Protein AF-A0A819P0P1-F1 (afdb_monomer)

Sequence (85 aa):
MFRNLIQRCSTIGTIKTYSYPSLFHCSQSLKCISKHRLSDSSNDCNYGEDESFSVCQLNDSNRFVCSSKPNKCLSIVALENKIND

Mean predicted aligned error: 10.04 Å

Secondary structure (DSSP, 8-state):
--HHHHTTEEE----------SEEE-TTSS-EEEGGGTTSSS--STT-GGGSGGGTTS--SSEEEETTEEEEEEEHHHHHHTT--

InterPro domains:
  IPR002172 Low-density lipoprotein (LDL) receptor class A repeat [PS50068] (8-57)
  IPR036055 LDL receptor-like superfamily [G3DSA:4.10.400.10] (19-61)
  IPR036055 LDL receptor-like superfamily [SSF57424] (18-56)

Organism: NCBI:txid433720

Solvent-accessible surface area (backbone atoms only — not comparable to full-atom values): 5250 Å² total; per-residue (Å²): 137,61,69,75,69,48,72,54,34,46,72,64,41,69,98,63,98,62,93,64,72,67,56,42,71,34,91,92,54,94,50,66,44,51,38,82,50,43,37,49,89,48,70,82,31,100,82,33,62,36,52,34,62,83,42,47,75,74,31,58,78,64,29,32,36,28,78,92,42,74,83,42,62,40,26,61,68,47,56,57,61,65,72,79,114

Structure (mmCIF, N/CA/C/O backbone):
data_AF-A0A819P0P1-F1
#
_entry.id   AF-A0A819P0P1-F1
#
loop_
_atom_site.group_PDB
_atom_site.id
_atom_site.type_symbol
_atom_site.label_atom_id
_atom_site.label_alt_id
_atom_site.label_comp_id
_atom_site.label_asym_id
_atom_site.label_entity_id
_atom_site.label_seq_id
_atom_site.pdbx_PDB_ins_code
_atom_site.Cartn_x
_atom_site.Cartn_y
_atom_site.Cartn_z
_atom_site.occupancy
_atom_site.B_iso_or_equiv
_atom_site.auth_seq_id
_atom_site.auth_comp_id
_atom_site.auth_asym_id
_atom_site.auth_atom_id
_atom_site.pdbx_PDB_model_num
ATOM 1 N N . MET A 1 1 ? 15.857 -15.495 -12.324 1.00 47.66 1 MET A N 1
ATOM 2 C CA . MET A 1 1 ? 15.351 -14.726 -13.484 1.00 47.66 1 MET A CA 1
ATOM 3 C C . MET A 1 1 ? 14.585 -13.437 -13.091 1.00 47.66 1 MET A C 1
ATOM 5 O O . MET A 1 1 ? 14.012 -12.802 -13.958 1.00 47.66 1 MET A O 1
ATOM 9 N N . PHE A 1 2 ? 14.628 -12.983 -11.823 1.00 47.75 2 PHE A N 1
ATOM 10 C CA . PHE A 1 2 ? 13.902 -11.789 -11.330 1.00 47.75 2 PHE A CA 1
ATOM 11 C C . PHE A 1 2 ? 14.651 -10.446 -11.427 1.00 47.75 2 PHE A C 1
ATOM 13 O O . PHE A 1 2 ? 14.025 -9.388 -11.419 1.00 47.75 2 PHE A O 1
ATOM 20 N N . ARG A 1 3 ? 15.991 -10.463 -11.518 1.00 47.81 3 ARG A N 1
ATOM 21 C CA . ARG A 1 3 ? 16.819 -9.241 -11.442 1.00 47.81 3 ARG A CA 1
ATOM 22 C C . ARG A 1 3 ? 16.511 -8.213 -12.538 1.00 47.81 3 ARG A C 1
ATOM 24 O O . ARG A 1 3 ? 16.581 -7.023 -12.262 1.00 47.81 3 ARG A O 1
ATOM 31 N N . ASN A 1 4 ? 16.121 -8.655 -13.735 1.00 49.88 4 ASN A N 1
ATOM 32 C CA . ASN A 1 4 ? 15.886 -7.754 -14.869 1.00 49.88 4 ASN A CA 1
ATOM 33 C C . ASN A 1 4 ? 14.517 -7.055 -14.823 1.00 49.88 4 ASN A C 1
ATOM 35 O O . ASN A 1 4 ? 14.388 -5.955 -15.353 1.00 49.88 4 ASN A O 1
ATOM 39 N N . LEU A 1 5 ? 13.501 -7.654 -14.181 1.00 54.00 5 LEU A N 1
ATOM 40 C CA . LEU A 1 5 ? 12.174 -7.034 -14.066 1.00 54.00 5 LEU A CA 1
ATOM 41 C C . LEU A 1 5 ? 12.174 -5.936 -12.995 1.00 54.00 5 LEU A C 1
ATOM 43 O O . LEU A 1 5 ? 11.636 -4.859 -13.223 1.00 54.00 5 LEU A O 1
ATOM 47 N N . ILE A 1 6 ? 12.838 -6.197 -11.864 1.00 54.25 6 ILE A N 1
ATOM 48 C CA . ILE A 1 6 ? 12.920 -5.287 -10.710 1.00 54.25 6 ILE A CA 1
ATOM 49 C C . ILE A 1 6 ? 13.937 -4.158 -10.957 1.00 54.25 6 ILE A C 1
ATOM 51 O O . ILE A 1 6 ? 13.848 -3.111 -10.333 1.00 54.25 6 ILE A O 1
ATOM 55 N N . GLN A 1 7 ? 14.859 -4.303 -11.918 1.00 58.28 7 GLN A N 1
ATOM 56 C CA . GLN A 1 7 ? 15.862 -3.276 -12.248 1.00 58.28 7 GLN A CA 1
ATOM 57 C C . GLN A 1 7 ? 15.259 -1.919 -12.651 1.00 58.28 7 GLN A C 1
ATOM 59 O O . GLN A 1 7 ? 15.925 -0.893 -12.545 1.00 58.28 7 GLN A O 1
ATOM 64 N N . ARG A 1 8 ? 14.006 -1.913 -13.126 1.00 64.31 8 ARG A N 1
ATOM 65 C CA . ARG A 1 8 ? 13.238 -0.704 -13.471 1.00 64.31 8 ARG A CA 1
ATOM 66 C C . ARG A 1 8 ? 12.096 -0.430 -12.490 1.00 64.31 8 ARG A C 1
ATOM 68 O O . ARG A 1 8 ? 11.151 0.279 -12.837 1.00 64.31 8 ARG A O 1
ATOM 75 N N . CYS A 1 9 ? 12.143 -1.039 -11.309 1.00 66.94 9 CYS A N 1
ATOM 76 C CA . CYS A 1 9 ? 11.153 -0.861 -10.264 1.00 66.94 9 CYS A CA 1
ATOM 77 C C . CYS A 1 9 ? 11.819 -0.336 -8.998 1.00 66.94 9 CYS A C 1
ATOM 79 O O . CYS A 1 9 ? 12.895 -0.782 -8.610 1.00 66.94 9 CYS A O 1
ATOM 81 N N . SER A 1 10 ? 11.150 0.605 -8.350 1.00 67.75 10 SER A N 1
ATOM 82 C CA . SER A 1 10 ? 11.598 1.190 -7.095 1.00 67.75 10 SER A CA 1
ATOM 83 C C . SER A 1 10 ? 10.734 0.655 -5.963 1.00 67.75 10 SER A C 1
ATOM 85 O O . SER A 1 10 ? 9.513 0.532 -6.111 1.00 67.75 10 SER A O 1
ATOM 87 N N . THR A 1 11 ? 11.358 0.333 -4.830 1.00 63.56 11 THR A N 1
ATOM 88 C CA . THR A 1 11 ? 10.629 0.120 -3.576 1.00 63.56 11 THR A CA 1
ATOM 89 C C . THR A 1 11 ? 9.934 1.416 -3.193 1.00 63.56 11 THR A C 1
ATOM 91 O O . THR A 1 11 ? 10.539 2.485 -3.255 1.00 63.56 11 THR A O 1
ATOM 94 N N . ILE A 1 12 ? 8.671 1.324 -2.801 1.00 64.19 12 ILE A N 1
ATOM 95 C CA . ILE A 1 12 ? 7.865 2.505 -2.460 1.00 64.19 12 ILE A CA 1
ATOM 96 C C . ILE A 1 12 ? 7.984 2.843 -0.970 1.00 64.19 12 ILE A C 1
ATOM 98 O O . ILE A 1 12 ? 7.753 3.982 -0.576 1.00 64.19 12 ILE A O 1
ATOM 102 N N . GLY A 1 13 ? 8.420 1.878 -0.156 1.00 56.50 13 GLY A N 1
ATOM 103 C CA . GLY A 1 13 ? 8.631 2.074 1.270 1.00 56.50 13 GLY A CA 1
ATOM 104 C C . GLY A 1 13 ? 9.808 3.002 1.546 1.00 56.50 13 GLY A C 1
ATOM 105 O O . GLY A 1 13 ? 10.954 2.707 1.199 1.00 56.50 13 GLY A O 1
ATOM 106 N N . THR A 1 14 ? 9.538 4.124 2.207 1.00 49.00 14 THR A N 1
ATOM 107 C CA . THR A 1 14 ? 10.594 4.872 2.895 1.00 49.00 14 THR A CA 1
ATOM 108 C C . THR A 1 14 ? 10.990 4.092 4.142 1.00 49.00 14 THR A C 1
ATOM 110 O O . THR A 1 14 ? 10.114 3.587 4.838 1.00 49.00 14 THR A O 1
ATOM 113 N N . ILE A 1 15 ? 12.286 4.014 4.462 1.00 52.72 15 ILE A N 1
ATOM 114 C CA . ILE A 1 15 ? 12.758 3.542 5.771 1.00 52.72 15 ILE A CA 1
ATOM 115 C C . ILE A 1 15 ? 12.206 4.519 6.821 1.00 52.72 15 ILE A C 1
ATOM 117 O O . ILE A 1 15 ? 12.832 5.527 7.137 1.00 52.72 15 ILE A O 1
ATOM 121 N N . LYS A 1 16 ? 10.990 4.285 7.308 1.00 48.91 16 LYS A N 1
ATOM 122 C CA . LYS A 1 16 ? 10.373 5.067 8.374 1.00 48.91 16 LYS A CA 1
ATOM 123 C C . LYS A 1 1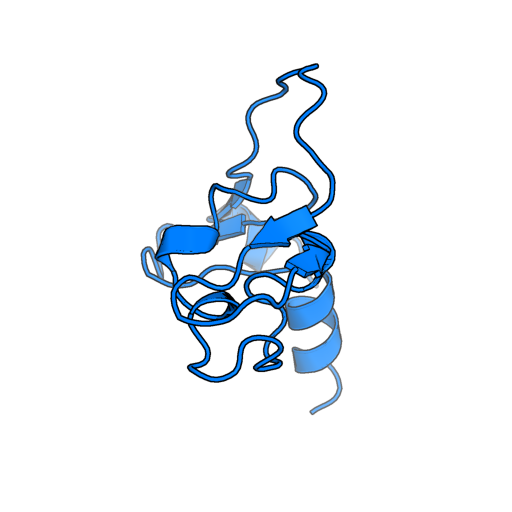6 ? 10.022 4.126 9.507 1.00 48.91 16 LYS A C 1
ATOM 125 O O . LYS A 1 16 ? 9.080 3.348 9.441 1.00 48.91 16 LYS A O 1
ATOM 130 N N . THR A 1 17 ? 10.805 4.241 10.571 1.00 51.66 17 THR A N 1
ATOM 131 C CA . THR A 1 17 ? 10.618 3.612 11.879 1.00 51.66 17 THR A CA 1
ATOM 132 C C . THR A 1 17 ? 9.441 4.244 12.627 1.00 51.66 17 THR A C 1
ATOM 134 O O . THR A 1 17 ? 9.603 4.758 13.732 1.00 51.66 17 THR A O 1
ATOM 137 N N . TYR A 1 18 ? 8.257 4.267 12.019 1.00 50.62 18 TYR A N 1
ATOM 138 C CA . TYR A 1 18 ? 7.039 4.676 12.703 1.00 50.62 18 TYR A CA 1
ATOM 139 C C . TYR A 1 18 ? 6.128 3.473 12.880 1.00 50.62 18 TYR A C 1
ATOM 141 O O . TYR A 1 18 ? 5.899 2.702 11.951 1.00 50.62 18 TYR A O 1
ATOM 149 N N . SER A 1 19 ? 5.630 3.340 14.111 1.00 54.69 19 SER A N 1
ATOM 150 C CA . SER A 1 19 ? 4.601 2.396 14.542 1.00 54.69 19 SER A CA 1
ATOM 151 C C . SER A 1 19 ? 3.286 2.712 13.824 1.00 54.69 19 SER A C 1
ATOM 153 O O . SER A 1 19 ? 2.344 3.253 14.399 1.00 54.69 19 SER A O 1
ATOM 155 N N . TYR A 1 20 ? 3.237 2.475 12.516 1.00 56.38 20 TYR A N 1
ATOM 156 C CA . TYR A 1 20 ? 1.977 2.479 11.804 1.00 56.38 20 TYR A CA 1
ATOM 157 C C . TYR A 1 20 ? 1.199 1.239 12.248 1.00 56.38 20 TYR A C 1
ATOM 159 O O . TYR A 1 20 ? 1.784 0.153 12.307 1.00 56.38 20 TYR A O 1
ATOM 167 N N . PRO A 1 21 ? -0.108 1.359 12.541 1.00 63.69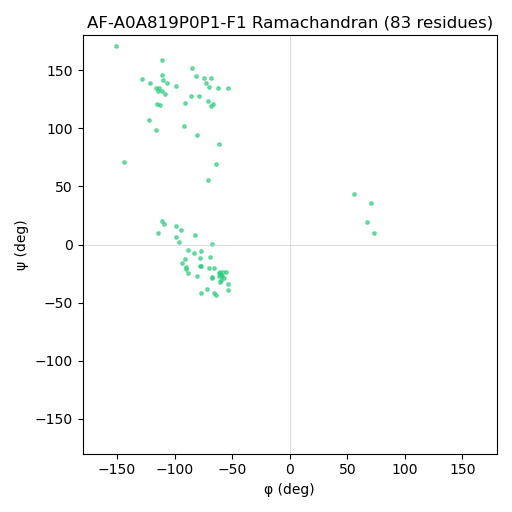 21 PRO A N 1
ATOM 168 C CA . PRO A 1 21 ? -0.928 0.188 12.800 1.00 63.69 21 PRO A CA 1
ATOM 169 C C . PRO A 1 21 ? -0.781 -0.793 11.632 1.00 63.69 21 PRO A C 1
ATOM 171 O O . PRO A 1 21 ? -0.822 -0.407 10.461 1.00 63.69 21 PRO A O 1
ATOM 174 N N . SER A 1 22 ? -0.601 -2.074 11.956 1.00 78.31 22 SER A N 1
ATOM 175 C CA . SER A 1 22 ? -0.486 -3.180 10.992 1.00 78.31 22 SER A CA 1
ATOM 176 C C . SER A 1 22 ? -1.788 -3.448 10.228 1.00 78.31 22 SER A C 1
ATOM 178 O O . SER A 1 22 ? -1.839 -4.347 9.383 1.00 78.31 22 SER A O 1
ATOM 180 N N . LEU A 1 23 ? -2.827 -2.667 10.526 1.00 86.19 23 LEU A N 1
ATOM 181 C CA . LEU A 1 23 ? -4.168 -2.758 9.987 1.00 86.19 23 LEU A CA 1
ATOM 182 C C . LEU A 1 23 ? -4.483 -1.565 9.076 1.00 86.19 23 LEU A C 1
ATOM 184 O O . LEU A 1 23 ? -4.057 -0.434 9.315 1.00 86.19 23 LEU A O 1
ATOM 188 N N . PHE A 1 24 ? -5.262 -1.843 8.043 1.00 87.88 24 PHE A N 1
ATOM 189 C CA . PHE A 1 24 ? -5.895 -0.909 7.129 1.00 87.88 24 PHE A CA 1
ATOM 190 C C . PHE A 1 24 ? -7.409 -1.005 7.314 1.00 87.88 24 PHE A C 1
ATOM 192 O O . PHE A 1 24 ? -7.959 -2.104 7.359 1.00 87.88 24 PHE A O 1
ATOM 199 N N . HIS A 1 25 ? -8.075 0.139 7.437 1.00 91.56 25 HIS A N 1
ATOM 200 C CA . HIS A 1 25 ? -9.525 0.214 7.586 1.00 91.56 25 HIS A CA 1
ATOM 201 C C . HIS A 1 25 ? -10.186 0.327 6.209 1.00 91.56 25 HIS A C 1
ATOM 203 O O . HIS A 1 25 ? -9.918 1.280 5.477 1.00 91.56 25 HIS A O 1
ATOM 209 N N . CYS A 1 26 ? -11.069 -0.614 5.876 1.00 92.50 26 CYS A N 1
ATOM 210 C CA . CYS A 1 26 ? -11.864 -0.564 4.654 1.00 92.50 26 CYS A CA 1
ATOM 211 C C . CYS A 1 26 ? -12.850 0.609 4.738 1.00 92.50 26 CYS A C 1
ATOM 213 O O . CYS A 1 26 ? -13.684 0.677 5.635 1.00 92.50 26 CYS A O 1
ATOM 215 N N . SER A 1 27 ? -12.756 1.544 3.801 1.00 89.06 27 SER A N 1
ATOM 216 C CA . SER A 1 27 ? -13.434 2.845 3.817 1.00 89.06 27 SER A CA 1
ATOM 217 C C . SER A 1 27 ? -14.954 2.792 4.015 1.00 89.06 27 SER A C 1
ATOM 219 O O . SER A 1 27 ? -15.514 3.673 4.662 1.00 89.06 27 SER A O 1
ATOM 221 N N . GLN A 1 28 ? -15.619 1.763 3.487 1.00 88.19 28 GLN A N 1
ATOM 222 C CA . GLN A 1 28 ? -17.082 1.639 3.495 1.00 88.19 28 GLN A CA 1
ATOM 223 C C . GLN A 1 28 ? -17.590 0.518 4.414 1.00 88.19 28 GLN A C 1
ATOM 225 O O . GLN A 1 28 ? -18.698 0.008 4.243 1.00 88.19 28 GLN A O 1
ATOM 230 N N . SER A 1 29 ? -16.782 0.079 5.377 1.00 88.31 29 SER A N 1
ATOM 231 C CA . SER A 1 29 ? -17.189 -0.949 6.335 1.00 88.31 29 SER A CA 1
ATOM 232 C C . SER A 1 29 ? -16.470 -0.773 7.669 1.00 88.31 29 SER A C 1
ATOM 234 O O . SER A 1 29 ? -15.521 -0.013 7.764 1.00 88.31 29 SER A O 1
ATOM 236 N N . LEU A 1 30 ? -16.878 -1.527 8.690 1.00 90.88 30 LEU A N 1
ATOM 237 C CA . LEU A 1 30 ? -16.141 -1.620 9.958 1.00 90.88 30 LEU A CA 1
ATOM 238 C C . LEU A 1 30 ? -14.977 -2.630 9.893 1.00 90.88 30 LEU A C 1
ATOM 240 O O . LEU A 1 30 ? -14.395 -2.982 10.918 1.00 90.88 30 LEU A O 1
ATOM 244 N N . LYS A 1 31 ? -14.672 -3.162 8.702 1.00 92.19 31 LYS A N 1
ATOM 245 C CA . LYS A 1 31 ? -13.643 -4.182 8.511 1.00 92.19 31 LYS A CA 1
ATOM 246 C C . LYS A 1 31 ? -12.264 -3.531 8.520 1.00 92.19 31 LYS A C 1
ATOM 248 O O . LYS A 1 31 ? -11.982 -2.625 7.740 1.00 92.19 31 LYS A O 1
ATOM 253 N N . CYS A 1 32 ? -11.387 -4.068 9.357 1.00 91.62 32 CYS A N 1
ATOM 254 C CA . CYS A 1 32 ? -9.959 -3.803 9.297 1.00 91.62 32 CYS A CA 1
ATOM 255 C C . CYS A 1 32 ? -9.251 -5.052 8.779 1.00 91.62 32 CYS A C 1
ATOM 257 O O . CYS A 1 32 ? -9.451 -6.146 9.305 1.00 91.62 32 CYS A O 1
ATOM 259 N N . ILE A 1 33 ? -8.410 -4.884 7.770 1.00 89.38 33 ILE A N 1
ATOM 260 C CA . ILE A 1 33 ? -7.577 -5.946 7.207 1.00 89.38 33 ILE A CA 1
ATOM 261 C C . ILE A 1 33 ? -6.125 -5.663 7.544 1.00 89.38 33 ILE A C 1
ATOM 263 O O . ILE A 1 33 ? -5.752 -4.530 7.833 1.00 89.38 33 ILE A O 1
ATOM 267 N N . SER A 1 34 ? -5.270 -6.675 7.517 1.00 87.56 34 SER A N 1
ATOM 268 C CA . SER A 1 34 ? -3.849 -6.407 7.694 1.00 87.56 34 SER A CA 1
ATOM 269 C C . SER A 1 34 ? -3.260 -5.775 6.437 1.00 87.56 34 SER A C 1
ATOM 271 O O . SER A 1 34 ? -3.591 -6.173 5.326 1.00 87.56 34 SER A O 1
ATOM 273 N N . LYS A 1 35 ? -2.324 -4.837 6.603 1.00 82.94 35 LYS A N 1
ATOM 274 C CA . LYS A 1 35 ? -1.652 -4.153 5.490 1.00 82.94 3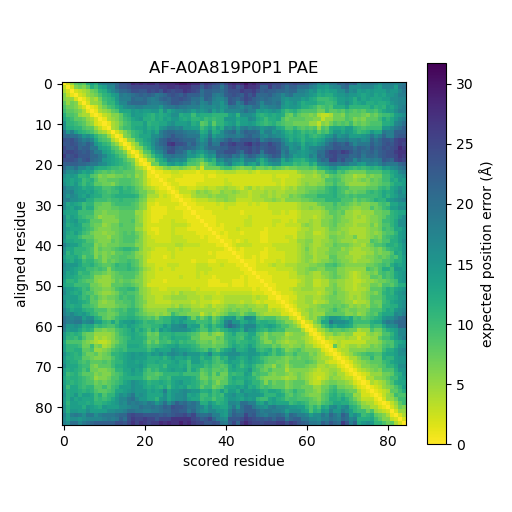5 LYS A CA 1
ATOM 275 C C . LYS A 1 35 ? -0.983 -5.103 4.490 1.00 82.94 35 LYS A C 1
ATOM 277 O O . LYS A 1 35 ? -0.818 -4.725 3.335 1.00 82.94 35 LYS A O 1
ATOM 282 N N . HIS A 1 36 ? -0.629 -6.332 4.890 1.00 80.50 36 HI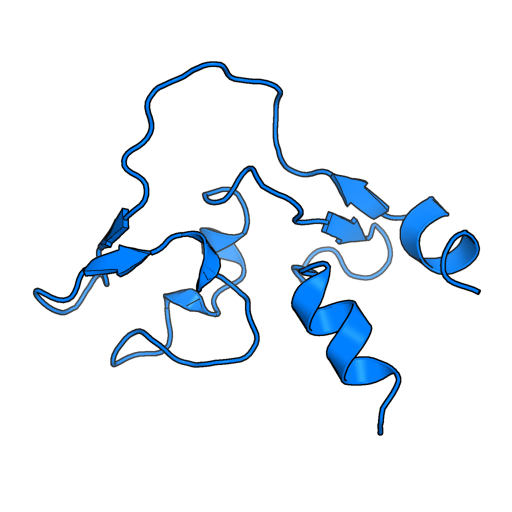S A N 1
ATOM 283 C CA . HIS A 1 36 ? -0.089 -7.340 3.967 1.00 80.50 36 HIS A CA 1
ATOM 284 C C . HIS A 1 36 ? -1.064 -7.737 2.851 1.00 80.50 36 HIS A C 1
ATOM 286 O O . HIS A 1 36 ? -0.588 -8.152 1.795 1.00 80.50 36 HIS A O 1
ATOM 292 N N . ARG A 1 37 ? -2.373 -7.565 3.087 1.00 85.38 37 ARG A N 1
ATOM 293 C CA . ARG A 1 37 ? -3.463 -7.797 2.132 1.00 85.38 37 ARG A CA 1
ATOM 294 C C . ARG A 1 37 ? -3.638 -6.679 1.113 1.00 85.38 37 ARG A C 1
ATOM 296 O O . ARG A 1 37 ? -4.326 -6.860 0.137 1.00 85.38 37 ARG A O 1
ATOM 303 N N . LEU A 1 38 ? -2.991 -5.527 1.300 1.00 85.00 38 LEU A N 1
ATOM 304 C CA . LEU A 1 38 ? -3.109 -4.431 0.338 1.00 85.00 38 LEU A CA 1
ATOM 305 C C . LEU A 1 38 ? -2.383 -4.770 -0.965 1.00 85.00 38 LEU A C 1
ATOM 307 O O . LEU A 1 38 ? -1.161 -4.987 -0.953 1.00 85.00 38 LEU A O 1
ATOM 311 N N . SER A 1 39 ? -3.098 -4.730 -2.084 1.00 83.12 39 SER A N 1
ATOM 312 C CA . SER A 1 39 ? -2.587 -5.031 -3.422 1.00 83.12 39 SER A CA 1
ATOM 313 C C . SER A 1 39 ? -1.950 -6.423 -3.496 1.00 83.12 39 SER A C 1
ATOM 315 O O . SER A 1 39 ? -0.830 -6.577 -4.005 1.00 83.12 39 SER A O 1
ATOM 317 N N . ASP A 1 40 ? -2.601 -7.424 -2.905 1.00 80.69 40 ASP A N 1
ATOM 318 C CA . ASP A 1 40 ? -2.157 -8.822 -2.911 1.00 80.69 40 ASP A CA 1
ATOM 319 C C . ASP A 1 40 ? -2.869 -9.688 -3.971 1.00 80.69 40 ASP A C 1
ATOM 321 O O . ASP A 1 40 ? -2.571 -10.876 -4.094 1.00 80.69 40 ASP A O 1
ATOM 325 N N . SER A 1 41 ? -3.680 -9.065 -4.834 1.00 82.88 41 SER A N 1
ATOM 326 C CA . SER A 1 41 ? -4.548 -9.681 -5.850 1.00 82.88 41 SER A CA 1
ATOM 327 C C . SER A 1 41 ? -5.793 -10.388 -5.298 1.00 82.88 41 SER A C 1
ATOM 329 O O . SER A 1 41 ? -6.480 -11.066 -6.066 1.00 82.88 41 SER A O 1
ATOM 331 N N . SER A 1 42 ? -6.111 -10.222 -4.013 1.00 86.00 42 SER A N 1
ATOM 332 C CA . SER A 1 42 ? -7.353 -10.657 -3.375 1.00 86.00 42 SER A CA 1
ATOM 333 C C . SER A 1 42 ? -8.159 -9.437 -2.925 1.00 86.00 42 SER A C 1
ATOM 335 O O . SER A 1 42 ? -7.622 -8.515 -2.338 1.00 86.00 42 SER A O 1
ATOM 337 N N . ASN A 1 43 ? -9.467 -9.429 -3.194 1.00 91.88 43 ASN A N 1
ATOM 338 C CA . ASN A 1 43 ? -10.354 -8.404 -2.639 1.00 91.88 43 ASN A CA 1
ATOM 339 C C . ASN A 1 43 ? -10.707 -8.781 -1.194 1.00 91.88 43 ASN A C 1
ATOM 341 O O . ASN A 1 43 ? -11.660 -9.528 -0.949 1.00 91.88 43 ASN A O 1
ATOM 345 N N . ASP A 1 44 ? -9.952 -8.262 -0.233 1.00 91.12 44 ASP A N 1
ATOM 346 C CA . ASP A 1 44 ? -10.196 -8.427 1.192 1.00 91.12 44 ASP A CA 1
ATOM 347 C C . ASP A 1 44 ? -11.138 -7.346 1.748 1.00 91.12 44 ASP A C 1
ATOM 349 O O . ASP A 1 44 ? -11.832 -7.611 2.735 1.00 91.12 44 ASP A O 1
ATOM 353 N N . CYS A 1 45 ? -11.253 -6.162 1.143 1.00 92.50 45 CYS A N 1
ATOM 354 C CA . CYS A 1 45 ? -12.337 -5.228 1.461 1.00 92.50 45 CYS A CA 1
ATOM 355 C C . CYS A 1 45 ? -13.609 -5.530 0.657 1.00 92.50 45 CYS A C 1
ATOM 357 O O . CYS A 1 45 ? -13.569 -6.029 -0.466 1.00 92.50 45 CYS A O 1
ATOM 359 N N . ASN A 1 46 ? -14.770 -5.176 1.221 1.00 90.75 46 ASN A N 1
ATOM 360 C CA . ASN A 1 46 ? -16.074 -5.435 0.593 1.00 90.75 46 ASN A CA 1
ATOM 361 C C . ASN A 1 46 ? -16.225 -4.778 -0.790 1.00 90.75 46 ASN A C 1
ATOM 363 O O . ASN A 1 46 ? -16.993 -5.276 -1.609 1.00 90.75 46 ASN A O 1
ATOM 367 N N . TYR A 1 47 ? -15.512 -3.674 -1.037 1.00 90.19 47 TYR A N 1
ATOM 368 C CA . TYR A 1 47 ? -15.551 -2.937 -2.299 1.00 90.19 47 TYR A CA 1
ATOM 369 C C . TYR A 1 47 ? -14.215 -2.983 -3.058 1.00 90.19 47 TYR A C 1
ATOM 371 O O . TYR A 1 47 ? -14.064 -2.284 -4.059 1.00 90.19 47 TYR A O 1
ATOM 379 N N . GLY A 1 48 ? -13.262 -3.816 -2.619 1.00 90.50 48 GLY A N 1
ATOM 380 C CA . GLY A 1 48 ? -11.965 -4.001 -3.280 1.00 90.50 48 GLY A CA 1
ATOM 381 C C . GLY A 1 48 ? -11.042 -2.780 -3.230 1.00 90.50 48 GLY A C 1
ATOM 382 O O . GLY A 1 48 ? -10.127 -2.661 -4.045 1.00 90.50 48 GLY A O 1
ATOM 383 N N . GLU A 1 49 ? -11.268 -1.827 -2.319 1.00 90.75 49 GLU A N 1
ATOM 384 C CA . GLU A 1 49 ? -10.413 -0.639 -2.200 1.00 90.75 49 GLU A CA 1
ATOM 385 C C . GLU A 1 49 ? -8.977 -0.958 -1.750 1.00 90.75 49 GLU A C 1
ATOM 387 O O . GLU A 1 49 ? -8.064 -0.164 -1.970 1.00 90.75 49 GLU A O 1
ATOM 392 N N . ASP A 1 50 ? -8.771 -2.121 -1.143 1.00 89.19 50 ASP A N 1
ATOM 393 C CA . ASP A 1 50 ? -7.479 -2.690 -0.776 1.00 89.19 50 ASP A CA 1
ATOM 394 C C . ASP A 1 50 ? -6.644 -3.138 -1.980 1.00 89.19 50 ASP A C 1
ATOM 396 O O . ASP A 1 50 ? -5.418 -3.172 -1.897 1.00 89.19 50 ASP A O 1
ATOM 400 N N . GLU A 1 51 ? -7.278 -3.353 -3.130 1.00 87.00 51 GLU A N 1
ATOM 401 C CA . GLU A 1 51 ? -6.610 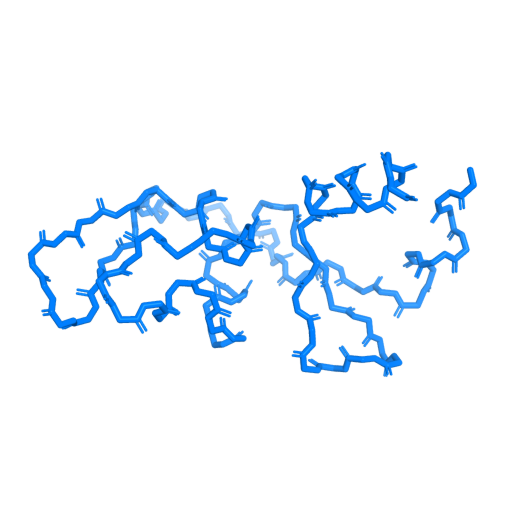-3.649 -4.400 1.00 87.00 51 GLU A CA 1
ATOM 402 C C . GLU A 1 51 ? -6.418 -2.399 -5.275 1.00 87.00 51 GLU A C 1
ATOM 404 O O . GLU A 1 51 ? -5.866 -2.455 -6.378 1.00 87.00 51 GLU A O 1
ATOM 409 N N . SER A 1 52 ? -6.822 -1.228 -4.770 1.00 87.00 52 SER A N 1
ATOM 410 C CA . SER A 1 52 ? -6.575 0.054 -5.424 1.00 87.00 52 SER A CA 1
ATOM 411 C C . SER A 1 52 ? -5.089 0.413 -5.422 1.00 87.00 52 SER A C 1
ATOM 413 O O . SER A 1 52 ? -4.376 0.277 -4.429 1.00 87.00 52 SER A O 1
ATOM 415 N N . PHE A 1 53 ? -4.627 1.038 -6.505 1.00 79.88 53 PHE A N 1
ATOM 416 C CA . PHE A 1 53 ? -3.276 1.592 -6.566 1.00 79.88 53 PHE A CA 1
ATOM 417 C C . PHE A 1 53 ? -2.987 2.613 -5.446 1.00 79.88 53 PHE A C 1
ATOM 419 O O . PHE A 1 53 ? -1.849 2.735 -4.993 1.00 79.88 53 PHE A O 1
ATOM 426 N N . SER A 1 54 ? -4.012 3.319 -4.953 1.00 80.25 54 SER A N 1
ATOM 427 C CA . SER A 1 54 ? -3.870 4.334 -3.900 1.00 80.25 54 SER A CA 1
ATOM 428 C C . SER A 1 54 ? -3.341 3.777 -2.578 1.00 80.25 54 SER A C 1
ATOM 430 O O . SER A 1 54 ? -2.707 4.511 -1.823 1.00 80.25 54 SER A O 1
ATOM 432 N N . VAL A 1 55 ? -3.573 2.492 -2.285 1.00 80.62 55 VAL A N 1
ATOM 433 C CA . VAL A 1 55 ? -3.124 1.874 -1.028 1.00 80.62 55 VAL A CA 1
ATOM 434 C C . VAL A 1 55 ? -1.710 1.295 -1.113 1.00 80.62 55 VAL A C 1
ATOM 436 O O . VAL A 1 55 ? -1.138 0.902 -0.098 1.00 80.62 55 VAL A O 1
ATOM 439 N N . CYS A 1 56 ? -1.098 1.317 -2.301 1.00 76.12 56 CYS A N 1
ATOM 440 C CA . CYS A 1 56 ? 0.243 0.790 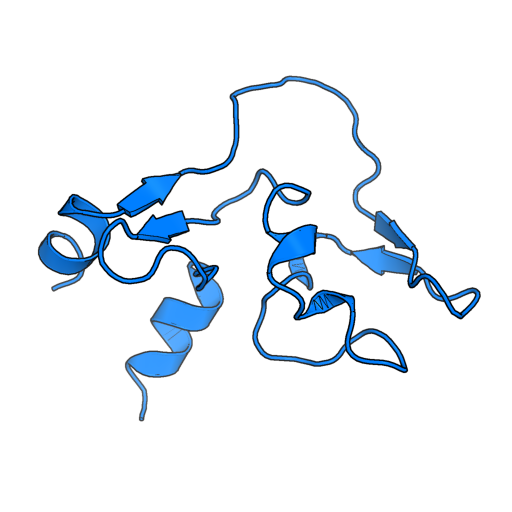-2.552 1.00 76.12 56 CYS A CA 1
ATOM 441 C C . CYS A 1 56 ? 1.330 1.471 -1.699 1.00 76.12 56 CYS A C 1
ATOM 443 O O . CYS A 1 56 ? 2.314 0.843 -1.321 1.00 76.12 56 CYS A O 1
ATOM 445 N N . GLN A 1 57 ? 1.135 2.749 -1.358 1.00 72.56 57 GLN A N 1
ATOM 446 C CA . GLN A 1 57 ? 2.045 3.523 -0.504 1.00 72.56 57 GLN A CA 1
ATOM 447 C C . GLN A 1 57 ? 1.807 3.307 0.998 1.00 72.56 57 GLN A C 1
ATOM 449 O O . GLN A 1 57 ? 2.563 3.816 1.817 1.00 72.56 57 GLN A O 1
ATOM 454 N N . LEU A 1 58 ? 0.747 2.589 1.382 1.00 73.75 58 LEU A N 1
ATOM 455 C CA . LEU A 1 58 ? 0.362 2.406 2.786 1.00 73.75 58 LEU A CA 1
ATOM 456 C C . LEU A 1 58 ? 0.996 1.161 3.420 1.00 73.75 58 LEU A C 1
ATOM 458 O O . LEU A 1 58 ? 0.941 1.014 4.648 1.00 73.75 58 LEU A O 1
ATOM 462 N N . ASN A 1 59 ? 1.587 0.282 2.604 1.00 68.12 59 ASN A N 1
ATOM 463 C CA . ASN A 1 59 ? 2.343 -0.883 3.043 1.00 68.12 59 ASN A CA 1
ATOM 464 C C . ASN A 1 59 ? 3.815 -0.767 2.614 1.00 68.12 59 ASN A C 1
ATOM 466 O O . ASN A 1 59 ? 4.187 -1.113 1.494 1.00 68.12 59 ASN A O 1
ATOM 470 N N . ASP A 1 60 ? 4.654 -0.327 3.552 1.00 62.38 60 ASP A N 1
ATOM 471 C CA . ASP A 1 60 ? 6.098 -0.149 3.356 1.00 62.38 60 ASP A CA 1
ATOM 472 C C . ASP A 1 60 ? 6.867 -1.474 3.200 1.00 62.38 60 ASP A C 1
ATOM 474 O O . ASP A 1 60 ? 8.037 -1.486 2.815 1.00 62.38 60 ASP A O 1
ATOM 478 N N . SER A 1 61 ? 6.219 -2.610 3.472 1.00 60.94 61 SER A N 1
ATOM 479 C CA . SER A 1 61 ? 6.856 -3.923 3.453 1.00 60.94 61 SER A CA 1
ATOM 480 C C . SER A 1 61 ? 6.698 -4.550 2.066 1.00 60.94 61 SER A C 1
ATOM 482 O O . SER A 1 61 ? 5.653 -5.112 1.738 1.00 60.94 61 SER A O 1
ATOM 484 N N . ASN A 1 62 ? 7.755 -4.516 1.252 1.00 64.50 62 ASN A N 1
ATOM 485 C CA . ASN A 1 62 ? 7.895 -5.373 0.062 1.00 64.50 62 ASN A CA 1
ATOM 486 C C . ASN A 1 62 ? 6.965 -5.051 -1.129 1.00 64.50 62 ASN A C 1
ATOM 488 O O . ASN A 1 62 ? 6.518 -5.964 -1.833 1.00 64.50 62 ASN A O 1
ATOM 492 N N . ARG A 1 63 ? 6.667 -3.768 -1.368 1.00 73.50 63 ARG A N 1
ATOM 493 C CA . ARG A 1 63 ? 5.924 -3.304 -2.554 1.00 73.50 63 ARG A CA 1
ATOM 494 C C . ARG A 1 63 ? 6.820 -2.516 -3.512 1.00 73.50 63 ARG A C 1
ATOM 496 O O . ARG A 1 63 ? 7.665 -1.723 -3.087 1.00 73.50 63 ARG A O 1
ATOM 503 N N . PHE A 1 64 ? 6.607 -2.726 -4.810 1.00 73.56 64 PHE A N 1
ATOM 504 C CA . PHE A 1 64 ? 7.372 -2.102 -5.889 1.00 73.56 64 PHE A CA 1
ATOM 505 C C . PHE A 1 64 ? 6.443 -1.454 -6.912 1.00 73.56 64 PHE A C 1
ATOM 507 O O . PHE A 1 64 ? 5.411 -2.022 -7.272 1.00 73.56 64 PHE A O 1
ATOM 514 N N . VAL A 1 65 ? 6.859 -0.303 -7.435 1.00 74.06 65 VAL A N 1
ATOM 515 C CA . VAL A 1 65 ? 6.277 0.307 -8.637 1.00 74.06 65 VAL A CA 1
ATOM 516 C C . VAL A 1 65 ? 7.346 0.354 -9.708 1.00 74.06 65 VAL A C 1
ATOM 518 O O . VAL A 1 65 ? 8.489 0.729 -9.455 1.00 74.06 65 VAL A O 1
ATOM 521 N N . CYS A 1 66 ? 6.967 -0.042 -10.917 1.00 70.06 66 CYS A N 1
ATOM 522 C CA . CYS A 1 66 ? 7.861 -0.059 -12.063 1.00 70.06 66 CYS A CA 1
ATOM 523 C C . CYS A 1 66 ? 7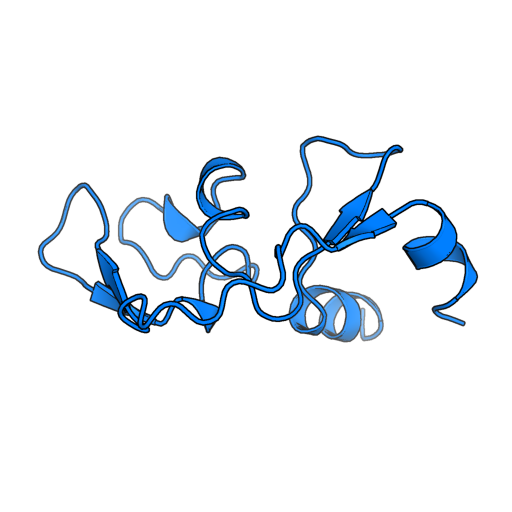.640 1.176 -12.926 1.00 70.06 66 CYS A C 1
ATOM 525 O O . CYS A 1 66 ? 6.500 1.508 -13.247 1.00 70.06 66 CYS A O 1
ATOM 527 N N . SER A 1 67 ? 8.717 1.809 -13.392 1.00 68.75 67 SER 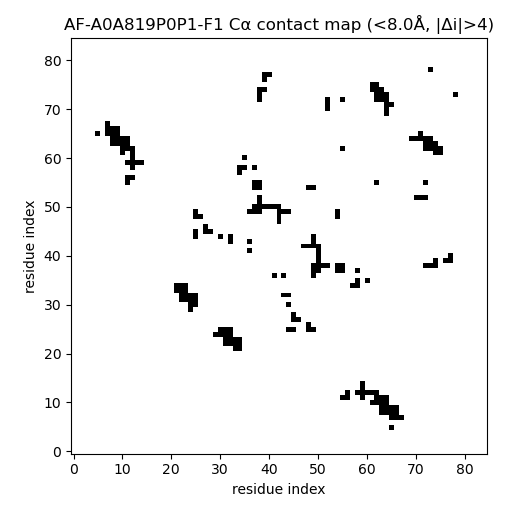A N 1
ATOM 528 C CA . SER A 1 67 ? 8.632 2.984 -14.273 1.00 68.75 67 SER A CA 1
ATOM 529 C C . SER A 1 67 ? 7.885 2.686 -15.578 1.00 68.75 67 SER A C 1
ATOM 531 O O . SER A 1 67 ? 7.290 3.574 -16.173 1.00 68.75 67 SER A O 1
ATOM 533 N N . SER A 1 68 ? 7.880 1.423 -16.016 1.00 69.69 68 SER A N 1
ATOM 534 C CA . SER A 1 68 ? 7.136 0.954 -17.191 1.00 69.69 68 SER A CA 1
ATOM 535 C C . SER A 1 68 ? 5.632 0.782 -16.955 1.00 69.69 68 SER A C 1
ATOM 537 O O . SER A 1 68 ? 4.875 0.694 -17.919 1.00 69.69 68 SER A O 1
ATOM 539 N N . LYS A 1 69 ? 5.190 0.687 -15.695 1.00 71.31 69 LYS A N 1
ATOM 540 C CA . LYS A 1 69 ? 3.788 0.504 -15.295 1.00 71.31 69 LYS A CA 1
ATOM 541 C C . LYS A 1 69 ? 3.529 1.282 -13.999 1.00 71.31 69 LYS A C 1
ATOM 543 O O . LYS A 1 69 ? 3.349 0.659 -12.953 1.00 71.31 69 LYS A O 1
ATOM 548 N N . PRO A 1 70 ? 3.495 2.626 -14.063 1.00 66.69 70 PRO A N 1
ATOM 549 C CA . PRO A 1 70 ? 3.390 3.469 -12.875 1.00 66.69 70 PRO A CA 1
ATOM 550 C C . PRO A 1 70 ? 2.108 3.218 -12.077 1.00 66.69 70 PRO A C 1
ATOM 552 O O . PRO A 1 70 ? 2.117 3.429 -10.879 1.00 66.69 70 PRO A O 1
ATOM 555 N N . ASN A 1 71 ? 1.051 2.696 -12.713 1.00 71.44 71 ASN A N 1
ATOM 556 C CA . ASN A 1 71 ? -0.240 2.404 -12.080 1.00 71.44 71 ASN A CA 1
ATOM 557 C C . ASN A 1 71 ? -0.367 0.951 -11.587 1.00 71.44 71 ASN A C 1
ATOM 559 O O . ASN A 1 71 ? -1.475 0.490 -11.320 1.00 71.44 71 ASN A O 1
ATOM 563 N N . LYS A 1 72 ? 0.730 0.181 -11.538 1.00 72.06 72 LYS A N 1
ATOM 564 C CA . LYS A 1 72 ? 0.719 -1.185 -11.001 1.00 72.06 72 LYS A CA 1
ATOM 565 C C . LYS A 1 72 ? 1.583 -1.276 -9.757 1.00 72.06 72 LYS A C 1
ATOM 567 O O . LYS A 1 72 ? 2.789 -1.050 -9.818 1.00 72.06 72 LYS A O 1
ATOM 572 N N . CYS A 1 73 ? 0.947 -1.670 -8.661 1.00 74.56 73 CYS A N 1
ATOM 573 C CA . CYS A 1 73 ? 1.624 -2.082 -7.446 1.00 74.56 73 CYS A CA 1
ATOM 574 C C . CYS A 1 73 ? 1.981 -3.563 -7.559 1.00 74.56 73 CYS A C 1
ATOM 576 O O . CYS A 1 73 ? 1.120 -4.381 -7.883 1.00 74.56 73 CYS A O 1
ATOM 578 N N . LEU A 1 74 ? 3.241 -3.916 -7.324 1.00 73.00 74 LEU A N 1
ATOM 579 C CA . LEU A 1 74 ? 3.681 -5.305 -7.303 1.00 73.00 74 LEU A CA 1
ATOM 580 C C . LEU A 1 74 ? 4.087 -5.685 -5.884 1.00 73.00 74 LEU A C 1
ATOM 582 O O . LEU A 1 74 ? 5.009 -5.106 -5.309 1.00 73.00 74 LEU A O 1
ATOM 586 N N . SER A 1 75 ? 3.401 -6.683 -5.341 1.00 70.00 75 SER A N 1
ATOM 587 C CA . SER A 1 75 ? 3.835 -7.433 -4.166 1.00 70.00 75 SER A CA 1
ATOM 588 C C . SER A 1 75 ? 4.839 -8.508 -4.577 1.00 70.00 75 SER A C 1
ATOM 590 O O . SER A 1 75 ? 4.673 -9.120 -5.634 1.00 70.00 75 SER A O 1
ATOM 592 N N . ILE A 1 76 ? 5.842 -8.792 -3.735 1.00 66.25 76 ILE A N 1
ATOM 593 C CA . ILE A 1 76 ? 6.696 -9.988 -3.906 1.00 66.25 76 ILE A CA 1
ATOM 594 C C . ILE A 1 76 ? 5.828 -11.251 -3.996 1.00 66.25 76 ILE A C 1
ATOM 596 O O . ILE A 1 76 ? 6.063 -12.092 -4.854 1.00 66.25 76 ILE A O 1
ATOM 600 N N . VAL A 1 77 ? 4.762 -11.323 -3.194 1.00 62.53 77 VAL A N 1
ATOM 601 C CA . VAL A 1 77 ? 3.818 -12.453 -3.183 1.00 62.53 77 VAL A CA 1
ATOM 602 C C . VAL A 1 77 ? 3.075 -12.574 -4.520 1.00 62.53 77 VAL A C 1
ATOM 604 O O . VAL A 1 77 ? 2.975 -13.655 -5.091 1.00 62.53 77 VAL A O 1
ATOM 607 N N . ALA A 1 78 ? 2.609 -11.453 -5.080 1.00 58.72 78 ALA A N 1
ATOM 608 C CA . ALA A 1 78 ? 1.932 -11.447 -6.38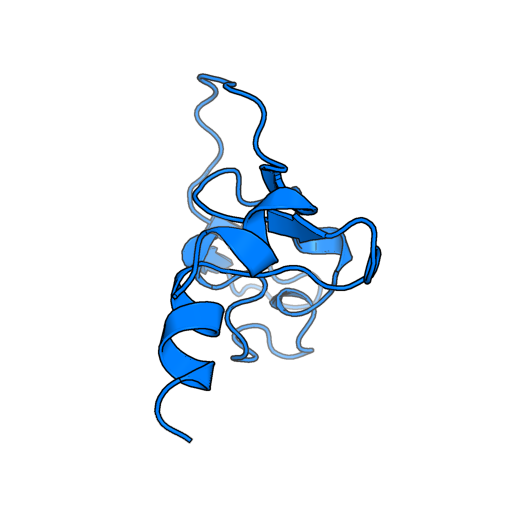2 1.00 58.72 78 ALA A CA 1
ATOM 609 C C . ALA A 1 78 ? 2.886 -11.796 -7.543 1.00 58.72 78 ALA A C 1
ATOM 611 O O . ALA A 1 78 ? 2.466 -12.338 -8.566 1.00 58.72 78 ALA A O 1
ATOM 612 N N . LEU A 1 79 ? 4.175 -11.480 -7.395 1.00 61.56 79 LEU A N 1
ATOM 613 C CA . LEU A 1 79 ? 5.222 -11.847 -8.344 1.00 61.56 79 LEU A CA 1
ATOM 614 C C . LEU A 1 79 ? 5.542 -13.348 -8.309 1.00 61.56 79 LEU A C 1
ATOM 616 O O . LEU A 1 79 ? 5.752 -13.925 -9.372 1.00 61.56 79 LEU A O 1
ATOM 620 N N . GLU A 1 80 ? 5.551 -13.978 -7.134 1.00 58.84 80 GLU A N 1
ATOM 621 C CA . GLU A 1 80 ? 5.719 -15.433 -7.000 1.00 58.84 80 GLU A CA 1
ATOM 622 C C . GLU A 1 80 ? 4.536 -16.200 -7.608 1.00 58.84 80 GLU A C 1
ATOM 624 O O . GLU A 1 80 ? 4.742 -17.158 -8.350 1.00 58.84 80 GLU A O 1
ATOM 629 N N . ASN A 1 81 ? 3.304 -15.727 -7.398 1.00 52.81 81 ASN A N 1
ATOM 630 C CA . ASN A 1 81 ? 2.104 -16.378 -7.935 1.00 52.81 81 ASN A CA 1
ATOM 631 C C . ASN A 1 81 ? 2.000 -16.321 -9.471 1.00 52.81 81 ASN A C 1
ATOM 633 O O . ASN A 1 81 ? 1.436 -17.225 -10.073 1.00 52.81 81 ASN A O 1
ATOM 637 N N . LYS A 1 82 ? 2.578 -15.303 -10.127 1.00 52.66 82 LYS A N 1
ATOM 638 C CA . LYS A 1 82 ? 2.591 -15.168 -11.600 1.00 52.66 82 LYS A CA 1
ATOM 639 C C . LYS A 1 82 ? 3.597 -16.066 -12.328 1.00 52.66 82 LYS A C 1
ATOM 641 O O . LYS A 1 82 ? 3.653 -16.012 -13.551 1.00 52.66 82 LYS A O 1
ATOM 646 N N . ILE A 1 83 ? 4.438 -16.801 -11.605 1.00 45.69 83 ILE A N 1
ATOM 647 C CA . ILE A 1 83 ? 5.426 -17.723 -12.193 1.00 45.69 83 ILE A CA 1
ATOM 648 C C . ILE A 1 83 ? 4.878 -19.149 -12.292 1.00 45.69 83 ILE A C 1
ATOM 650 O O . ILE A 1 83 ? 5.425 -19.960 -13.031 1.00 45.69 83 ILE A O 1
ATOM 654 N N . ASN A 1 84 ? 3.794 -19.440 -11.574 1.00 40.22 84 ASN A N 1
ATOM 655 C CA . ASN A 1 84 ? 3.206 -20.774 -11.493 1.00 40.22 84 ASN A CA 1
ATOM 656 C C . ASN A 1 84 ? 1.995 -20.967 -12.428 1.00 40.22 84 ASN A C 1
ATOM 658 O O . ASN A 1 84 ? 1.250 -21.926 -12.243 1.00 40.22 84 ASN A O 1
ATOM 662 N N . ASP A 1 85 ? 1.811 -20.076 -13.404 1.00 35.97 85 ASP A N 1
ATOM 663 C CA . ASP A 1 85 ? 0.755 -20.079 -14.429 1.00 35.97 85 ASP A CA 1
ATOM 664 C C . ASP A 1 85 ? 1.413 -19.812 -15.796 1.00 35.97 85 ASP A C 1
ATOM 666 O O . ASP A 1 85 ? 1.090 -20.507 -16.785 1.00 35.97 85 ASP A O 1
#

Radius of gyration: 13.32 Å; Cα contacts (8 Å, |Δi|>4): 115; chains: 1; bounding box: 34×26×32 Å

Foldseek 3Di:
DCCVVCVQKDQLADPDPDPDPQWDQQPPDRDIDGLVQQLLPDQPHPVSVSVALVSLNVDSPAWIAGPVHNRHIDHPNSVVVVVVD

Nearest PDB structures (foldseek):
  2kny-assembly1_A  TM=6.567E-01  e=7.564E-03  Homo sapiens
  7qbd-assembly2_D  TM=8.372E-01  e=1.308E-01  Homo sapiens
  7qbg-assembly2_B  TM=8.391E-01  e=1.308E-01  Homo sapiens
  7qbf-assembly1_C  TM=5.603E-01  e=1.676E-02  Homo sapiens
  7qbe-assembly1_B  TM=5.597E-01  e=1.072E-01  Homo sapiens

pLDDT: mean 71.47, std 15.15, range [35.97, 92.5]